Protein AF-A0A855GPI3-F1 (afdb_monomer)

Solvent-accessible surface area (backbone atoms only — not comparable to full-atom values): 7290 Å² total; per-residue (Å²): 135,54,75,62,60,60,46,45,69,72,45,58,72,67,52,40,48,30,56,74,71,68,37,44,72,56,46,45,50,51,40,59,78,64,62,64,78,64,65,69,50,53,57,40,47,46,52,47,19,67,71,64,71,43,47,69,43,20,46,39,44,14,50,34,22,57,75,68,40,54,87,44,93,63,16,53,63,50,15,48,51,22,49,50,48,28,39,56,73,51,69,63,67,47,61,66,62,53,51,52,59,59,55,55,60,76,40,78,79,45,71,79,60,54,67,69,59,55,52,49,50,57,48,41,50,60,62,76,75,106

Foldseek 3Di:
DDPLVVLLVVAPPVLSVCVVVVVLVVNLVVCVVVLPPPVVNLVSLLVNCVVVLELSSLQSSLCNLVPRVVVDPCSNVSSVVSLVSSCVSVVVQDLVSLVVVLVCVVDPVNPVDDPVVVVVSVVSNVVNVD

Mean predicted aligned error: 3.01 Å

Secondary structure (DSSP, 8-state):
--HHHHHHTTS-HHHHHHHHTT-HHHHHHHHHHTT---HHHHHHHHHHHHHH--HHHHHHHHHHHHHTSTTSTTHHHHHHHHHHHHHHHTTT--HHHHHHHHHGGGSGGGGGS-HHHHHHHHHHHHHHT-

pLDDT: mean 95.02, std 4.24, range [65.69, 98.56]

Structure (mmCIF, N/CA/C/O backbone):
data_AF-A0A855GPI3-F1
#
_entry.id   AF-A0A855GPI3-F1
#
loop_
_atom_site.group_PDB
_atom_site.id
_atom_site.type_symbol
_atom_site.label_atom_id
_atom_site.label_alt_id
_atom_site.label_comp_id
_atom_site.label_asym_id
_atom_site.label_entity_id
_atom_site.label_seq_id
_atom_site.pdbx_PDB_ins_code
_atom_site.Cartn_x
_atom_site.Cartn_y
_atom_site.Cartn_z
_atom_site.occupancy
_atom_site.B_iso_or_equiv
_atom_site.auth_seq_id
_atom_site.auth_comp_id
_atom_site.auth_asym_id
_atom_site.auth_atom_id
_atom_site.pdbx_PDB_model_num
ATOM 1 N N . MET A 1 1 ? -4.280 10.800 -23.245 1.00 65.69 1 MET A N 1
ATOM 2 C CA . MET A 1 1 ? -3.239 10.111 -22.461 1.00 65.69 1 MET A CA 1
ATOM 3 C C . MET A 1 1 ? -3.170 10.820 -21.127 1.00 65.69 1 MET A C 1
ATOM 5 O O . MET A 1 1 ? -2.814 11.993 -21.112 1.00 65.69 1 MET A O 1
ATOM 9 N N . ASN A 1 2 ? -3.655 10.180 -20.068 1.00 86.31 2 ASN A N 1
ATOM 10 C CA . ASN A 1 2 ? -3.680 10.762 -18.725 1.00 86.31 2 ASN A CA 1
ATOM 11 C C . ASN A 1 2 ? -2.354 10.470 -17.988 1.00 86.31 2 ASN A C 1
ATOM 13 O O . ASN A 1 2 ? -1.518 9.708 -18.476 1.00 86.31 2 ASN A O 1
ATOM 17 N N . THR A 1 3 ? -2.136 11.092 -16.827 1.00 88.12 3 THR A N 1
ATOM 18 C CA . THR A 1 3 ? -0.904 10.918 -16.034 1.00 88.12 3 THR A CA 1
ATOM 19 C C . THR A 1 3 ? -0.659 9.457 -15.639 1.00 88.12 3 THR A C 1
ATOM 21 O O . THR A 1 3 ? 0.487 9.013 -15.630 1.00 88.12 3 THR A O 1
ATOM 24 N N . PHE A 1 4 ? -1.727 8.692 -15.392 1.00 90.06 4 PHE A N 1
ATOM 25 C CA . PHE A 1 4 ? -1.650 7.260 -15.105 1.00 90.06 4 PHE A CA 1
ATOM 26 C C . PHE A 1 4 ? -1.095 6.463 -16.296 1.00 90.06 4 PHE A C 1
ATOM 28 O O . PHE A 1 4 ? -0.148 5.703 -16.118 1.00 90.06 4 PHE A O 1
ATOM 35 N N . ASP A 1 5 ? -1.581 6.702 -17.519 1.00 89.56 5 ASP A N 1
ATOM 36 C CA . ASP A 1 5 ? -1.084 6.045 -18.737 1.00 89.56 5 ASP A CA 1
ATOM 37 C C . ASP A 1 5 ? 0.417 6.303 -18.945 1.00 89.56 5 ASP A C 1
ATOM 39 O O . ASP A 1 5 ? 1.151 5.439 -19.426 1.00 89.56 5 ASP A O 1
ATOM 43 N N . ILE A 1 6 ? 0.883 7.511 -18.605 1.00 90.50 6 ILE A N 1
ATOM 44 C CA . ILE A 1 6 ? 2.297 7.893 -18.716 1.00 90.50 6 ILE A CA 1
ATOM 45 C C . ILE A 1 6 ? 3.142 7.131 -17.694 1.00 90.50 6 ILE A C 1
ATOM 47 O O . ILE A 1 6 ? 4.224 6.661 -18.043 1.00 90.50 6 ILE A O 1
ATOM 51 N N . ALA A 1 7 ? 2.667 7.018 -16.451 1.00 90.69 7 ALA A N 1
ATOM 52 C CA . ALA A 1 7 ? 3.359 6.281 -15.398 1.00 90.69 7 ALA A CA 1
ATOM 53 C C . ALA A 1 7 ? 3.413 4.779 -15.716 1.00 90.69 7 ALA A C 1
ATOM 55 O O . ALA A 1 7 ? 4.483 4.179 -15.647 1.00 90.69 7 ALA A O 1
ATOM 56 N N . LEU A 1 8 ? 2.292 4.208 -16.166 1.00 94.19 8 LEU A N 1
ATOM 57 C CA . LEU A 1 8 ? 2.167 2.800 -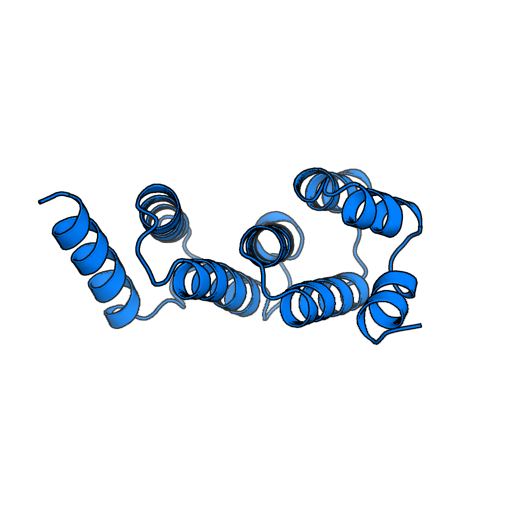16.534 1.00 94.19 8 LEU A CA 1
ATOM 58 C C . LEU A 1 8 ? 3.171 2.400 -17.621 1.00 94.19 8 LEU A C 1
ATOM 60 O O . LEU A 1 8 ? 3.860 1.395 -17.489 1.00 94.19 8 LEU A O 1
ATOM 64 N N . ARG A 1 9 ? 3.342 3.230 -18.658 1.00 94.94 9 ARG A N 1
ATOM 65 C CA . ARG A 1 9 ? 4.274 2.965 -19.772 1.00 94.94 9 ARG A CA 1
ATOM 66 C C . ARG A 1 9 ? 5.749 2.857 -19.373 1.00 94.94 9 ARG A C 1
ATOM 68 O O . ARG A 1 9 ? 6.554 2.464 -20.213 1.00 94.94 9 ARG A O 1
ATOM 75 N N . ARG A 1 10 ? 6.112 3.225 -18.140 1.00 94.25 10 ARG A N 1
ATOM 76 C CA . ARG A 1 10 ? 7.477 3.082 -17.611 1.00 94.25 10 ARG A CA 1
ATOM 77 C C . ARG A 1 10 ? 7.765 1.690 -17.047 1.00 94.25 10 ARG A C 1
ATOM 79 O O . ARG A 1 10 ? 8.916 1.397 -16.753 1.00 94.25 10 ARG A O 1
ATOM 86 N N . LEU A 1 11 ? 6.740 0.856 -16.885 1.00 96.12 11 LEU A N 1
ATOM 87 C CA . LEU A 1 11 ? 6.870 -0.512 -16.392 1.00 96.12 11 LEU A CA 1
ATOM 88 C C . LEU A 1 11 ? 7.082 -1.509 -17.544 1.00 96.12 11 LEU A C 1
ATOM 90 O O . LEU A 1 11 ? 6.738 -1.201 -18.688 1.00 96.12 11 LEU A O 1
ATOM 94 N N . PRO A 1 12 ? 7.588 -2.725 -17.277 1.00 96.50 12 PRO A N 1
ATOM 95 C CA . PRO A 1 12 ? 7.590 -3.812 -18.255 1.00 96.50 12 PRO A CA 1
ATOM 96 C C . PRO A 1 12 ? 6.182 -4.103 -18.790 1.00 96.50 12 PRO A C 1
ATOM 98 O O . PRO A 1 12 ? 5.203 -3.999 -18.053 1.00 96.50 12 PRO A O 1
ATOM 101 N N . GLN A 1 13 ? 6.062 -4.486 -20.066 1.00 96.88 13 GLN A N 1
ATOM 102 C CA . GLN A 1 13 ? 4.756 -4.702 -20.713 1.00 96.88 13 GLN A CA 1
ATOM 103 C C . GLN A 1 13 ? 3.886 -5.740 -19.986 1.00 96.88 13 GLN A C 1
ATOM 105 O O . GLN A 1 13 ? 2.668 -5.586 -19.929 1.00 96.88 13 GLN A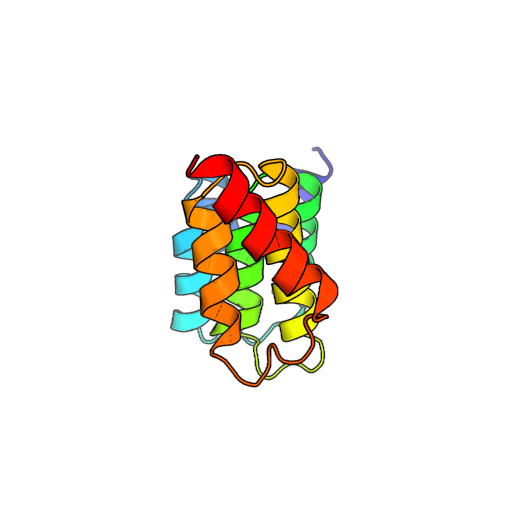 O 1
ATOM 110 N N . GLU A 1 14 ? 4.502 -6.770 -19.410 1.00 96.81 14 GLU A N 1
ATOM 111 C CA . GLU A 1 14 ? 3.801 -7.805 -18.646 1.00 96.81 14 GLU A CA 1
ATOM 112 C C . GLU A 1 14 ? 3.185 -7.238 -17.365 1.00 96.81 14 GLU A C 1
ATOM 114 O O . GLU A 1 14 ? 1.989 -7.411 -17.134 1.00 96.81 14 GLU A O 1
ATOM 119 N N . VAL A 1 15 ? 3.953 -6.447 -16.611 1.00 97.44 15 VAL A N 1
ATOM 120 C CA . VAL A 1 15 ? 3.464 -5.737 -15.420 1.00 97.44 15 VAL A CA 1
ATOM 121 C C . VAL A 1 15 ? 2.359 -4.745 -15.787 1.00 97.44 15 VAL A C 1
ATOM 123 O O . VAL A 1 15 ? 1.341 -4.666 -15.100 1.00 97.44 15 VAL A O 1
ATOM 126 N N . GLN A 1 16 ? 2.507 -4.014 -16.900 1.00 97.31 16 GLN A N 1
ATOM 127 C CA . GLN A 1 16 ? 1.449 -3.120 -17.381 1.00 97.31 16 GLN A CA 1
ATOM 128 C C . GLN A 1 16 ? 0.138 -3.879 -17.600 1.00 97.31 16 GLN A C 1
ATOM 130 O O . GLN A 1 16 ? -0.923 -3.409 -17.192 1.00 97.31 16 GLN A O 1
ATOM 135 N N . LYS A 1 17 ? 0.212 -5.059 -18.225 1.00 97.38 17 LYS A N 1
ATOM 136 C CA . LYS A 1 17 ? -0.951 -5.909 -18.470 1.00 97.38 17 LYS A CA 1
ATOM 137 C C . LYS A 1 17 ? -1.570 -6.412 -17.166 1.00 97.38 17 LYS A C 1
ATOM 139 O O . LYS A 1 17 ? -2.781 -6.310 -17.023 1.00 97.38 17 LYS A O 1
ATOM 144 N N . MET A 1 18 ? -0.764 -6.878 -16.209 1.00 97.94 18 MET A N 1
ATOM 145 C CA . MET A 1 18 ? -1.247 -7.308 -14.887 1.00 97.94 18 MET A CA 1
ATOM 146 C C . MET A 1 18 ? -2.027 -6.191 -14.184 1.00 97.94 18 MET A C 1
ATOM 148 O O . MET A 1 18 ? -3.139 -6.415 -13.713 1.00 97.94 18 MET A O 1
ATOM 152 N N . ILE A 1 19 ? -1.500 -4.963 -14.200 1.00 96.31 19 ILE A N 1
ATOM 153 C CA . ILE A 1 19 ? -2.162 -3.791 -13.611 1.00 96.31 19 ILE A CA 1
ATOM 154 C C . ILE A 1 19 ? -3.479 -3.458 -14.323 1.00 96.31 19 ILE A C 1
ATOM 156 O O . ILE A 1 19 ? -4.480 -3.163 -13.666 1.00 96.31 19 ILE A O 1
ATOM 160 N N . MET A 1 20 ? -3.495 -3.492 -15.658 1.00 94.62 20 MET A N 1
ATOM 161 C CA . MET A 1 20 ? -4.700 -3.212 -16.449 1.00 94.62 20 MET A CA 1
ATOM 162 C C . MET A 1 20 ? -5.777 -4.285 -16.271 1.00 94.62 20 MET A C 1
ATOM 164 O O . MET A 1 20 ? -6.961 -3.955 -16.237 1.00 94.62 20 MET A O 1
ATOM 168 N N . ASP A 1 21 ? -5.365 -5.540 -16.097 1.00 96.69 21 ASP A N 1
ATOM 169 C CA . ASP A 1 21 ? -6.238 -6.686 -15.843 1.00 96.69 21 ASP A CA 1
ATOM 170 C C . ASP A 1 21 ? -6.622 -6.815 -14.350 1.00 96.69 21 ASP A C 1
ATOM 172 O O . ASP A 1 21 ? -7.267 -7.794 -13.976 1.00 96.69 21 ASP A O 1
ATOM 176 N N . LYS A 1 22 ? -6.238 -5.847 -13.496 1.00 94.44 22 LYS A N 1
ATOM 177 C CA . LYS A 1 22 ? -6.475 -5.835 -12.035 1.00 94.44 22 LYS A CA 1
ATOM 178 C C . LYS A 1 22 ? -5.913 -7.060 -11.295 1.00 94.44 22 LYS A C 1
ATOM 180 O O . LYS A 1 22 ? -6.386 -7.437 -10.229 1.00 94.44 22 LYS A O 1
ATOM 185 N N . LYS A 1 23 ? -4.853 -7.660 -11.830 1.00 96.25 23 LYS A N 1
ATOM 186 C CA . LYS A 1 23 ?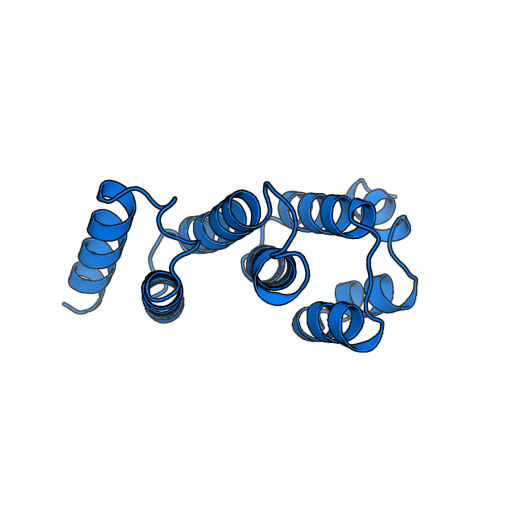 -4.125 -8.788 -11.238 1.00 96.25 23 LYS A CA 1
ATOM 187 C C . LYS A 1 23 ? -2.954 -8.284 -10.400 1.00 96.25 23 LYS A C 1
ATOM 189 O O . LYS A 1 23 ? -1.797 -8.507 -10.739 1.00 96.25 23 LYS A O 1
ATOM 194 N N . LEU A 1 24 ? -3.250 -7.520 -9.352 1.00 95.44 24 LEU A N 1
ATOM 195 C CA . LEU A 1 24 ? -2.214 -6.797 -8.607 1.00 95.44 24 LEU A CA 1
ATOM 196 C C . LEU A 1 24 ? -1.301 -7.741 -7.802 1.00 95.44 24 LEU A C 1
ATOM 198 O O . LEU A 1 24 ? -0.096 -7.513 -7.752 1.00 95.44 24 LEU A O 1
ATOM 202 N N . ASN A 1 25 ? -1.826 -8.861 -7.294 1.00 92.44 25 ASN A N 1
ATOM 203 C CA . ASN A 1 25 ? -1.016 -9.888 -6.619 1.00 92.44 25 ASN A CA 1
ATOM 204 C C . ASN A 1 25 ? 0.024 -10.536 -7.552 1.00 92.44 25 ASN A C 1
ATOM 206 O O . ASN A 1 25 ? 1.139 -10.831 -7.123 1.00 92.44 25 ASN A O 1
ATOM 210 N N . ASP A 1 26 ? -0.298 -10.686 -8.842 1.00 96.88 26 ASP A N 1
ATOM 211 C CA . ASP A 1 26 ? 0.622 -11.244 -9.843 1.00 96.88 26 ASP A CA 1
ATOM 212 C C . ASP A 1 26 ? 1.846 -10.335 -10.059 1.00 96.88 26 ASP A C 1
ATOM 214 O O . ASP A 1 26 ? 2.894 -10.803 -10.502 1.00 96.88 26 ASP A O 1
ATOM 218 N N . VAL A 1 27 ? 1.749 -9.040 -9.726 1.00 97.25 27 VAL A N 1
ATOM 219 C CA . VAL A 1 27 ? 2.874 -8.106 -9.856 1.00 97.25 27 VAL A CA 1
ATOM 220 C C . VAL A 1 27 ? 3.977 -8.445 -8.858 1.00 97.25 27 VAL A C 1
ATOM 222 O O . VAL A 1 27 ? 5.140 -8.464 -9.248 1.00 97.25 27 VAL A O 1
ATOM 225 N N . LEU A 1 28 ? 3.648 -8.772 -7.604 1.00 96.31 28 LEU A N 1
ATOM 226 C CA . LEU A 1 28 ? 4.655 -9.230 -6.641 1.00 96.31 28 LEU A CA 1
ATOM 227 C C . LEU A 1 28 ? 5.341 -10.505 -7.139 1.00 96.31 28 LEU A C 1
ATOM 229 O O . LEU A 1 28 ? 6.569 -10.574 -7.163 1.00 96.31 28 LEU A O 1
ATOM 233 N N . MET A 1 29 ? 4.550 -11.481 -7.598 1.00 96.19 29 MET A N 1
ATOM 234 C CA . MET A 1 29 ? 5.083 -12.730 -8.141 1.00 96.19 29 MET A CA 1
ATOM 235 C C . MET A 1 29 ? 6.039 -12.477 -9.306 1.00 96.19 29 MET A C 1
ATOM 237 O O . MET A 1 29 ? 7.127 -13.041 -9.325 1.00 96.19 29 MET A O 1
ATOM 241 N N . TYR A 1 30 ? 5.686 -11.579 -10.232 1.00 97.12 30 TYR A N 1
ATOM 242 C CA . TYR A 1 30 ? 6.566 -11.203 -11.337 1.00 97.12 30 TYR A CA 1
ATOM 243 C C . TYR A 1 30 ? 7.926 -10.701 -10.840 1.00 97.12 30 TYR A C 1
ATOM 245 O O . TYR A 1 30 ? 8.956 -11.118 -11.370 1.00 97.12 30 TYR A O 1
ATOM 253 N N . PHE A 1 31 ? 7.935 -9.817 -9.835 1.00 96.56 31 PHE A N 1
ATOM 254 C CA . PHE A 1 31 ? 9.171 -9.257 -9.285 1.00 96.56 31 PHE A CA 1
ATOM 255 C C . PHE A 1 31 ? 10.043 -10.338 -8.647 1.00 96.56 31 PHE A C 1
ATOM 257 O O . PHE A 1 31 ? 11.239 -10.384 -8.938 1.00 96.56 31 PHE A O 1
ATOM 264 N N . MET A 1 32 ? 9.437 -11.237 -7.867 1.00 94.75 32 MET A N 1
ATOM 265 C CA . MET A 1 32 ? 10.140 -12.345 -7.219 1.00 94.75 32 MET A CA 1
ATOM 266 C C . MET A 1 32 ? 10.679 -13.363 -8.233 1.00 94.75 32 MET A C 1
ATOM 268 O O . MET A 1 32 ? 11.857 -13.704 -8.192 1.00 94.75 32 MET A O 1
ATOM 272 N N . GLU A 1 33 ? 9.851 -13.826 -9.176 1.00 96.50 33 GLU A N 1
ATOM 273 C CA . GLU A 1 33 ? 10.220 -14.852 -10.167 1.00 96.50 33 GLU A CA 1
ATOM 274 C C . GLU A 1 33 ? 11.314 -14.389 -11.134 1.00 96.50 33 GLU A C 1
ATOM 276 O O . GLU A 1 33 ? 12.135 -15.193 -11.574 1.00 96.50 33 GLU A O 1
ATOM 281 N N . HIS A 1 34 ? 11.327 -13.097 -11.470 1.00 95.62 34 HIS A N 1
ATOM 282 C CA . HIS A 1 34 ? 12.328 -12.504 -12.359 1.00 95.62 34 HIS A CA 1
ATOM 283 C C . HIS A 1 34 ? 13.482 -11.840 -11.599 1.00 95.62 34 HIS A C 1
ATOM 285 O O . HIS A 1 34 ? 14.303 -11.171 -12.229 1.00 95.62 34 HIS A O 1
ATOM 291 N N . GLU A 1 35 ? 13.530 -11.991 -10.270 1.00 93.50 35 GLU A N 1
ATOM 292 C CA . GLU A 1 35 ? 14.542 -11.406 -9.382 1.00 93.50 35 GLU A CA 1
ATOM 293 C C . GLU A 1 35 ? 14.804 -9.916 -9.681 1.00 93.50 35 GLU A C 1
ATOM 295 O O . GLU A 1 35 ? 15.947 -9.462 -9.730 1.00 93.50 35 GLU A O 1
ATOM 300 N N . VAL A 1 36 ? 13.748 -9.136 -9.936 1.00 94.31 36 VAL A N 1
ATOM 301 C CA . VAL A 1 36 ? 13.860 -7.773 -10.481 1.00 94.31 36 VAL A CA 1
ATOM 302 C C . VAL A 1 36 ? 14.645 -6.860 -9.536 1.00 94.31 36 VAL A C 1
ATOM 304 O O . VAL A 1 36 ? 14.147 -6.486 -8.487 1.00 94.31 36 VAL A O 1
ATOM 307 N N . GLN A 1 37 ? 15.841 -6.424 -9.928 1.00 92.94 37 GLN A N 1
ATOM 308 C CA . GLN A 1 37 ? 16.678 -5.545 -9.093 1.00 92.94 37 GLN A CA 1
ATOM 309 C C . GLN A 1 37 ? 16.508 -4.045 -9.400 1.00 92.94 37 GLN A C 1
ATOM 311 O O . GLN A 1 37 ? 17.124 -3.202 -8.754 1.00 92.94 37 GLN A O 1
ATOM 316 N N . ASP A 1 38 ? 15.718 -3.676 -10.416 1.00 93.31 38 ASP A N 1
ATOM 317 C CA . ASP A 1 38 ? 15.573 -2.273 -10.823 1.00 93.31 38 ASP A CA 1
ATOM 318 C C . ASP A 1 38 ? 14.628 -1.501 -9.889 1.00 93.31 38 ASP A C 1
ATOM 320 O O . ASP A 1 38 ? 13.413 -1.431 -10.100 1.00 93.31 38 ASP A O 1
ATOM 324 N N . TYR A 1 39 ? 15.215 -0.861 -8.879 1.00 88.38 39 TYR A N 1
ATOM 325 C CA . TYR A 1 39 ? 14.514 -0.029 -7.901 1.00 88.38 39 TYR A CA 1
ATOM 326 C C . TYR A 1 39 ? 13.703 1.126 -8.526 1.00 88.38 39 TYR A C 1
ATOM 328 O O . TYR A 1 39 ? 12.704 1.582 -7.958 1.00 88.38 39 TYR A O 1
ATOM 336 N N . TYR A 1 40 ? 14.055 1.609 -9.728 1.00 91.19 40 TYR A N 1
ATOM 337 C CA . TYR A 1 40 ? 13.259 2.653 -10.386 1.00 91.19 40 TYR A CA 1
ATOM 338 C C . TYR A 1 40 ? 11.860 2.162 -10.763 1.00 91.19 40 TYR A C 1
ATOM 340 O O . TYR A 1 40 ? 10.914 2.956 -10.725 1.00 91.19 40 TYR A O 1
ATOM 348 N N . LEU A 1 41 ? 11.701 0.869 -11.072 1.00 93.00 41 LEU A N 1
ATOM 349 C CA . LEU A 1 41 ? 10.393 0.284 -11.371 1.00 93.00 41 LEU A CA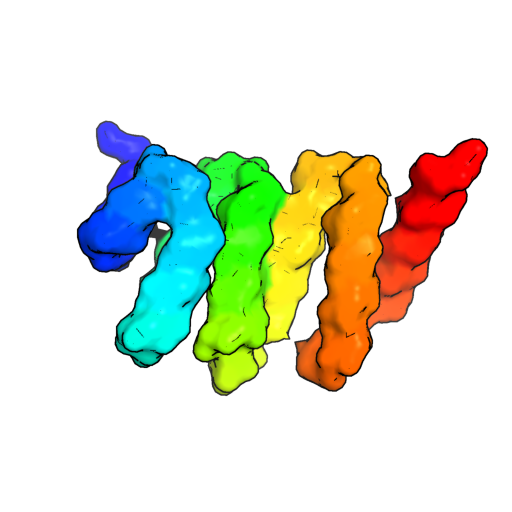 1
ATOM 350 C C . LEU A 1 41 ? 9.455 0.376 -10.176 1.00 93.00 41 LEU A C 1
ATOM 352 O O . LEU A 1 41 ? 8.281 0.709 -10.327 1.00 93.00 41 LEU A O 1
ATOM 356 N N . MET A 1 42 ? 9.986 0.170 -8.980 1.00 91.50 42 MET A N 1
ATOM 357 C CA . MET A 1 42 ? 9.211 0.275 -7.760 1.00 91.50 42 MET A CA 1
ATOM 358 C C . MET A 1 42 ? 8.824 1.729 -7.453 1.00 91.50 42 MET A C 1
ATOM 360 O O . MET A 1 42 ? 7.678 1.992 -7.094 1.00 91.50 42 MET A O 1
ATOM 364 N N . ARG A 1 43 ? 9.683 2.718 -7.744 1.00 91.12 43 ARG A N 1
ATOM 365 C CA . ARG A 1 43 ? 9.269 4.137 -7.687 1.00 91.12 43 ARG A CA 1
ATOM 366 C C . ARG A 1 43 ? 8.132 4.444 -8.664 1.00 91.12 43 ARG A C 1
ATOM 368 O O . ARG A 1 43 ? 7.272 5.279 -8.380 1.00 91.12 43 ARG A O 1
ATOM 375 N N . TYR A 1 44 ? 8.111 3.810 -9.835 1.00 94.69 44 TYR A N 1
ATOM 376 C CA . TYR A 1 44 ? 7.002 3.960 -10.780 1.00 94.69 44 TYR A CA 1
ATOM 377 C C . TYR A 1 44 ? 5.723 3.284 -10.283 1.00 94.69 44 TYR A C 1
ATOM 379 O O . TYR A 1 44 ? 4.658 3.889 -10.406 1.00 94.69 44 TYR A O 1
ATOM 387 N N . LEU A 1 45 ? 5.822 2.104 -9.669 1.00 96.44 45 LEU A N 1
ATOM 388 C CA . LEU A 1 45 ? 4.692 1.435 -9.022 1.00 96.44 45 LEU A CA 1
ATOM 389 C C . LEU A 1 45 ? 4.124 2.261 -7.861 1.00 96.44 45 LEU A C 1
ATOM 391 O O . LEU A 1 45 ? 2.915 2.459 -7.803 1.00 96.44 45 LEU A O 1
ATOM 395 N N . SER A 1 46 ? 4.976 2.839 -7.012 1.00 96.75 46 SER A N 1
ATOM 396 C CA . SER A 1 46 ? 4.541 3.747 -5.946 1.00 96.75 46 SER A CA 1
ATOM 397 C C . SER A 1 46 ? 3.793 4.957 -6.513 1.00 96.75 46 SER A C 1
ATOM 399 O O . SER A 1 46 ? 2.690 5.264 -6.066 1.00 96.75 46 SER A O 1
ATOM 401 N N . ASN A 1 47 ? 4.300 5.601 -7.573 1.00 95.62 47 ASN A N 1
ATOM 402 C CA . ASN A 1 47 ? 3.567 6.684 -8.245 1.00 95.62 47 ASN A CA 1
ATOM 403 C C . ASN A 1 47 ? 2.209 6.222 -8.796 1.00 95.62 47 ASN A C 1
ATOM 405 O O . ASN A 1 47 ? 1.242 6.976 -8.758 1.00 95.62 47 ASN A O 1
ATOM 409 N N . ILE A 1 48 ? 2.129 4.999 -9.321 1.00 96.81 48 ILE A N 1
ATOM 410 C CA . ILE A 1 48 ? 0.871 4.414 -9.790 1.00 96.81 48 ILE A CA 1
ATOM 411 C C . ILE A 1 48 ? -0.112 4.232 -8.634 1.00 96.81 48 ILE A C 1
ATOM 413 O O . ILE A 1 48 ? -1.271 4.612 -8.797 1.00 96.81 48 ILE A O 1
ATOM 417 N N . ALA A 1 49 ? 0.341 3.729 -7.483 1.00 97.81 49 ALA A N 1
ATOM 418 C CA . ALA A 1 49 ? -0.494 3.608 -6.293 1.00 97.81 49 ALA A CA 1
ATOM 419 C C . ALA A 1 49 ? -1.035 4.970 -5.850 1.00 97.81 49 ALA A C 1
ATOM 421 O O . ALA A 1 49 ? -2.239 5.103 -5.706 1.00 97.81 49 ALA A O 1
ATOM 422 N N . HIS A 1 50 ? -0.204 6.015 -5.793 1.00 96.94 50 HIS A N 1
ATOM 423 C CA . HIS A 1 50 ? -0.662 7.377 -5.474 1.00 96.94 50 HIS A CA 1
ATOM 424 C C . HIS A 1 50 ? -1.651 7.957 -6.497 1.00 96.94 50 HIS A C 1
ATOM 426 O O . HIS A 1 50 ? -2.546 8.715 -6.141 1.00 96.94 50 HIS A O 1
ATOM 432 N N . LEU A 1 51 ? -1.474 7.658 -7.787 1.00 96.31 51 LEU A N 1
ATOM 433 C CA . LEU A 1 51 ? -2.374 8.147 -8.838 1.00 96.31 51 LEU A CA 1
ATOM 434 C C . LEU A 1 51 ? -3.731 7.438 -8.823 1.00 96.31 51 LEU A C 1
ATOM 436 O O . LEU A 1 51 ? -4.707 8.003 -9.319 1.00 96.31 51 LEU A O 1
ATOM 440 N N . LYS A 1 52 ? -3.772 6.197 -8.333 1.00 96.38 52 LYS A N 1
ATOM 441 C CA . LYS A 1 52 ? -5.000 5.415 -8.181 1.00 96.38 52 LYS A CA 1
ATOM 442 C C . LYS A 1 52 ? -5.681 5.665 -6.846 1.00 96.38 52 LYS A C 1
ATOM 444 O O . LYS A 1 52 ? -6.896 5.802 -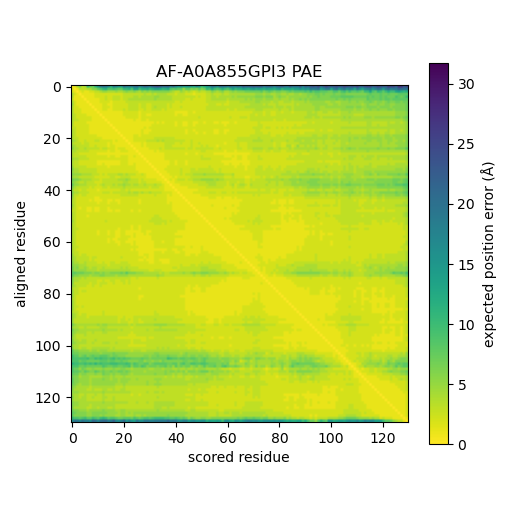6.839 1.00 96.38 52 LYS A O 1
ATOM 449 N N . ASP A 1 53 ? -4.893 5.777 -5.782 1.00 97.38 53 ASP A N 1
ATOM 450 C CA . ASP A 1 53 ? -5.325 6.017 -4.405 1.00 97.38 53 ASP A CA 1
ATOM 451 C C . ASP A 1 53 ? -6.425 5.029 -3.976 1.00 97.38 53 ASP A C 1
ATOM 453 O O . ASP A 1 53 ? -7.456 5.383 -3.412 1.00 97.38 53 ASP A O 1
ATOM 457 N N . GLU A 1 54 ? -6.208 3.761 -4.328 1.00 97.62 54 GLU A N 1
ATOM 458 C CA . GLU A 1 54 ? -7.084 2.617 -4.071 1.00 97.62 54 GLU A CA 1
ATOM 459 C C . GLU A 1 54 ? -6.303 1.613 -3.199 1.00 97.62 54 GLU A C 1
ATOM 461 O O . GLU A 1 54 ? -5.113 1.384 -3.444 1.00 97.62 54 GLU A O 1
ATOM 466 N N . VAL A 1 55 ? -6.972 1.008 -2.208 1.00 98.12 55 VAL A N 1
ATOM 467 C CA . VAL A 1 55 ? -6.393 0.085 -1.203 1.00 98.12 55 VAL A CA 1
ATOM 468 C C . VAL A 1 55 ? -5.475 -0.959 -1.845 1.00 98.12 55 VAL A C 1
ATOM 470 O O . VAL A 1 55 ? -4.285 -1.011 -1.542 1.00 98.12 55 VAL A O 1
ATOM 473 N N . GLU A 1 56 ? -5.996 -1.680 -2.835 1.00 97.50 56 GLU A N 1
ATOM 474 C CA . GLU A 1 56 ? -5.330 -2.812 -3.489 1.00 97.50 56 GLU A CA 1
ATOM 475 C C . GLU A 1 56 ? -3.998 -2.417 -4.163 1.00 97.50 56 GLU A C 1
ATOM 477 O O . GLU A 1 56 ? -3.069 -3.219 -4.262 1.00 97.50 56 GLU A O 1
ATOM 482 N N . TYR A 1 57 ? -3.874 -1.171 -4.644 1.00 98.25 57 TYR A N 1
ATOM 483 C CA . TYR A 1 57 ? -2.621 -0.692 -5.240 1.00 98.25 57 TYR A CA 1
ATOM 484 C C . TYR A 1 57 ? -1.589 -0.341 -4.183 1.00 98.25 57 TYR A C 1
ATOM 486 O O . TYR A 1 57 ? -0.399 -0.553 -4.408 1.00 98.25 57 TYR A O 1
ATOM 494 N N . HIS A 1 58 ? -2.026 0.222 -3.061 1.00 98.50 58 HIS A N 1
ATOM 495 C CA . HIS A 1 58 ? -1.132 0.506 -1.953 1.00 98.50 58 HIS A CA 1
ATOM 496 C C . HIS A 1 58 ? -0.603 -0.789 -1.344 1.00 98.50 58 HIS A C 1
ATOM 498 O O . HIS A 1 58 ? 0.608 -0.920 -1.200 1.00 98.50 58 HIS A O 1
ATOM 504 N N . GLU A 1 59 ? -1.460 -1.783 -1.122 1.00 97.94 59 GLU A N 1
ATOM 505 C CA . GLU A 1 59 ? -1.037 -3.100 -0.637 1.00 97.94 59 GLU A CA 1
ATOM 506 C C . GLU A 1 59 ? -0.090 -3.810 -1.609 1.00 97.94 59 GLU A C 1
ATOM 508 O O . GLU A 1 59 ? 0.947 -4.322 -1.192 1.00 97.94 59 GLU A O 1
ATOM 513 N N . MET A 1 60 ? -0.375 -3.774 -2.919 1.00 97.88 60 MET A N 1
ATOM 514 C CA . MET A 1 60 ? 0.531 -4.314 -3.940 1.00 97.88 60 MET A CA 1
ATOM 515 C C . MET A 1 60 ? 1.937 -3.720 -3.815 1.00 97.88 60 MET A C 1
ATOM 517 O O . MET A 1 60 ? 2.926 -4.450 -3.844 1.00 97.88 60 MET A O 1
ATOM 521 N N . VAL A 1 61 ? 2.042 -2.395 -3.697 1.00 98.12 61 VAL A N 1
ATOM 522 C CA . VAL A 1 61 ? 3.346 -1.733 -3.605 1.00 98.12 61 VAL A CA 1
ATOM 523 C C . VAL A 1 61 ? 4.009 -2.008 -2.260 1.00 98.12 61 VAL A C 1
ATOM 525 O O . VAL A 1 61 ? 5.200 -2.310 -2.245 1.00 98.12 61 VAL A O 1
ATOM 528 N N . ALA A 1 62 ? 3.257 -1.957 -1.158 1.00 97.56 62 ALA A N 1
ATOM 529 C CA . ALA A 1 62 ? 3.768 -2.264 0.173 1.00 97.56 62 ALA A CA 1
ATOM 530 C C . ALA A 1 62 ? 4.391 -3.663 0.220 1.00 97.56 62 ALA A C 1
ATOM 532 O O . ALA A 1 62 ? 5.539 -3.809 0.629 1.00 97.56 62 ALA A O 1
ATOM 533 N N . ASN A 1 63 ? 3.691 -4.664 -0.316 1.00 97.00 63 ASN A N 1
ATOM 534 C CA . ASN A 1 63 ? 4.171 -6.042 -0.376 1.00 97.00 63 ASN A CA 1
ATOM 535 C C . ASN A 1 63 ? 5.439 -6.192 -1.232 1.00 97.00 63 ASN A C 1
ATOM 537 O O . ASN A 1 63 ? 6.306 -6.994 -0.908 1.00 97.00 63 ASN A O 1
ATOM 541 N N . ILE A 1 64 ? 5.590 -5.417 -2.310 1.00 97.50 64 ILE A N 1
ATOM 542 C CA . ILE A 1 64 ? 6.806 -5.440 -3.142 1.00 97.50 64 ILE A CA 1
ATOM 543 C C . ILE A 1 64 ? 8.002 -4.836 -2.397 1.00 97.50 64 ILE A C 1
ATOM 545 O O . ILE A 1 64 ? 9.098 -5.394 -2.448 1.00 97.50 64 ILE A O 1
ATOM 549 N N . TYR A 1 65 ? 7.806 -3.732 -1.675 1.00 96.88 65 TYR A N 1
ATOM 550 C CA . TYR A 1 65 ? 8.843 -3.194 -0.793 1.00 96.88 65 TYR A CA 1
ATOM 551 C C . TYR A 1 65 ? 9.220 -4.193 0.304 1.00 96.88 65 TYR A C 1
ATOM 553 O O . TYR A 1 65 ? 10.397 -4.468 0.506 1.00 96.88 65 TYR A O 1
ATOM 561 N N . HIS A 1 66 ? 8.213 -4.759 0.964 1.00 96.06 66 HIS A N 1
ATOM 562 C CA . HIS A 1 66 ? 8.368 -5.615 2.131 1.00 96.06 66 HIS A CA 1
ATOM 563 C C . HIS A 1 66 ? 8.969 -6.993 1.800 1.00 96.06 66 HIS A C 1
ATOM 565 O O . HIS A 1 66 ? 9.839 -7.475 2.514 1.00 96.06 66 HIS A O 1
ATOM 571 N N . PHE A 1 67 ? 8.562 -7.638 0.709 1.00 95.00 67 PHE A N 1
ATOM 572 C CA . PHE A 1 67 ? 8.983 -9.019 0.438 1.00 95.00 67 PHE A CA 1
ATOM 573 C C . PHE A 1 67 ? 10.056 -9.156 -0.638 1.00 95.00 67 PHE A C 1
ATOM 575 O O . PHE A 1 67 ? 10.693 -10.205 -0.720 1.00 95.00 67 PHE A O 1
ATOM 582 N N . HIS A 1 68 ? 10.261 -8.133 -1.473 1.00 96.31 68 HIS A N 1
ATOM 583 C CA . HIS A 1 68 ? 11.190 -8.219 -2.603 1.00 96.31 68 HIS A CA 1
ATOM 584 C C . HIS A 1 68 ? 12.341 -7.216 -2.522 1.00 96.31 68 HIS A C 1
ATOM 586 O O . HIS A 1 68 ? 13.484 -7.602 -2.734 1.00 96.31 68 HIS A O 1
ATOM 592 N N . PHE A 1 69 ? 12.068 -5.951 -2.187 1.00 95.44 69 PHE A N 1
ATOM 593 C CA . PHE A 1 69 ? 13.094 -4.901 -2.068 1.00 95.44 69 PHE A CA 1
ATOM 594 C C . PHE A 1 69 ? 13.511 -4.596 -0.623 1.00 95.44 69 PHE A C 1
ATOM 596 O O . PHE A 1 69 ? 14.091 -3.545 -0.372 1.00 95.44 69 PHE A O 1
ATOM 603 N N . ASN A 1 70 ? 13.261 -5.493 0.330 1.00 92.88 70 ASN A N 1
ATOM 604 C CA . ASN A 1 70 ? 13.519 -5.257 1.758 1.00 92.88 70 ASN A CA 1
ATOM 605 C C . ASN A 1 70 ? 14.988 -5.022 2.136 1.00 92.88 70 ASN A C 1
ATOM 607 O O . ASN A 1 70 ? 15.286 -4.605 3.248 1.00 92.88 70 ASN A O 1
ATOM 611 N N . TYR A 1 71 ? 15.913 -5.274 1.215 1.00 91.31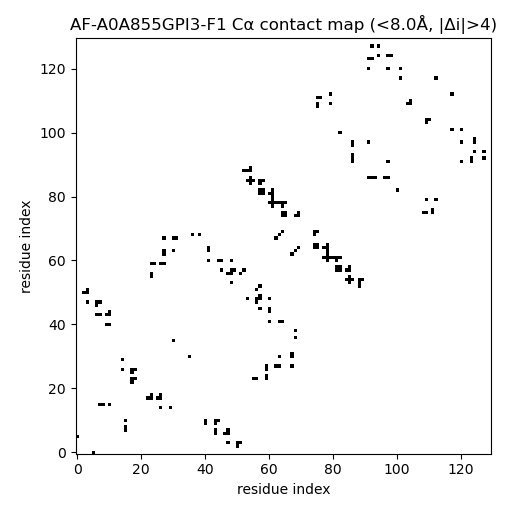 71 TYR A N 1
ATOM 612 C CA . TYR A 1 71 ? 17.328 -4.951 1.366 1.00 91.31 71 TYR A CA 1
ATOM 613 C C . TYR A 1 71 ? 17.661 -3.478 1.063 1.00 91.31 71 TYR A C 1
ATOM 615 O O . TYR A 1 71 ? 18.787 -3.047 1.320 1.00 91.31 71 TYR A O 1
ATOM 623 N N . GLU A 1 72 ? 16.735 -2.713 0.476 1.00 93.50 72 GLU A N 1
ATOM 624 C CA . GLU A 1 72 ? 16.912 -1.284 0.211 1.00 93.50 72 GLU A CA 1
ATOM 625 C C . GLU A 1 72 ? 16.688 -0.465 1.486 1.00 93.50 72 GLU A C 1
ATOM 627 O O . GLU A 1 72 ? 15.789 -0.745 2.273 1.00 93.50 72 GLU A O 1
ATOM 632 N N . VAL A 1 73 ? 17.496 0.583 1.670 1.00 90.19 73 VAL A N 1
ATOM 633 C CA . VAL A 1 73 ? 17.570 1.344 2.933 1.00 90.19 73 VAL A CA 1
ATOM 634 C C . VAL A 1 73 ? 16.221 1.916 3.373 1.00 90.19 73 VAL A C 1
ATOM 636 O O . VAL A 1 73 ? 15.936 1.887 4.560 1.00 90.19 73 VAL A O 1
ATOM 639 N N . ASP A 1 74 ? 15.407 2.399 2.431 1.00 91.69 74 ASP A N 1
ATOM 640 C CA . ASP A 1 74 ? 14.121 3.055 2.721 1.00 91.69 74 ASP A CA 1
ATOM 641 C C . ASP A 1 74 ? 12.913 2.119 2.481 1.00 91.69 74 ASP A C 1
ATOM 643 O O . ASP A 1 74 ? 11.779 2.580 2.295 1.00 91.69 74 ASP A O 1
ATOM 647 N N . ALA A 1 75 ? 13.145 0.806 2.343 1.00 94.31 75 ALA A N 1
ATOM 648 C CA . ALA A 1 75 ? 12.105 -0.120 1.903 1.00 94.31 75 ALA A CA 1
ATOM 649 C C . ALA A 1 75 ? 10.989 -0.278 2.933 1.00 94.31 75 ALA A C 1
ATOM 651 O O . ALA A 1 75 ? 9.813 -0.223 2.574 1.00 94.31 75 ALA A O 1
ATOM 652 N N . TYR A 1 76 ? 11.348 -0.435 4.206 1.00 95.06 76 TYR A N 1
ATOM 653 C CA . TYR A 1 76 ? 10.382 -0.624 5.283 1.00 95.06 76 TYR A 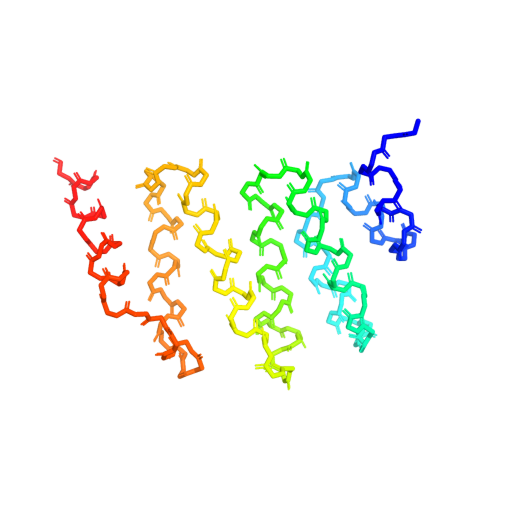CA 1
ATOM 654 C C . TYR A 1 76 ? 9.593 0.656 5.563 1.00 95.06 76 TYR A C 1
ATOM 656 O O . TYR A 1 76 ? 8.381 0.584 5.756 1.00 95.06 76 TYR A O 1
ATOM 664 N N . GLU A 1 77 ? 10.212 1.836 5.473 1.00 95.75 77 GLU A N 1
ATOM 665 C CA . GLU A 1 77 ? 9.506 3.116 5.565 1.00 95.75 77 GLU A CA 1
ATOM 666 C C . GLU A 1 77 ? 8.480 3.274 4.441 1.00 95.75 77 GLU A C 1
ATOM 668 O O . GLU A 1 77 ? 7.360 3.739 4.668 1.00 95.75 77 GLU A O 1
ATOM 673 N N . ALA A 1 78 ? 8.835 2.871 3.222 1.00 96.44 78 ALA A N 1
ATOM 674 C CA . ALA A 1 78 ? 7.931 2.954 2.087 1.00 96.44 78 ALA A CA 1
ATOM 675 C C . ALA A 1 78 ? 6.831 1.879 2.117 1.00 96.44 78 ALA A C 1
ATOM 677 O O . ALA A 1 78 ? 5.688 2.168 1.748 1.00 96.44 78 ALA A O 1
ATOM 678 N N . ALA A 1 79 ? 7.139 0.668 2.593 1.00 97.31 79 ALA A N 1
ATOM 679 C CA . ALA A 1 79 ? 6.141 -0.361 2.870 1.00 97.31 79 ALA A CA 1
ATOM 680 C C . ALA A 1 79 ? 5.147 0.132 3.924 1.00 97.31 79 ALA A C 1
ATOM 682 O O . ALA A 1 79 ? 3.941 0.132 3.677 1.00 97.31 79 ALA A O 1
ATOM 683 N N . TYR A 1 80 ? 5.655 0.647 5.049 1.00 97.31 80 TYR A N 1
ATOM 684 C CA . TYR A 1 80 ? 4.845 1.223 6.115 1.00 97.31 80 TYR A CA 1
ATOM 685 C C . TYR A 1 80 ? 3.954 2.352 5.595 1.00 97.31 80 TYR A C 1
ATOM 687 O O . TYR A 1 80 ? 2.750 2.330 5.837 1.00 97.31 80 TYR A O 1
ATOM 695 N N . TYR A 1 81 ? 4.503 3.294 4.822 1.00 97.69 81 TYR A N 1
ATOM 696 C CA . TYR A 1 81 ? 3.718 4.370 4.216 1.00 97.69 81 TYR A CA 1
ATOM 697 C C . TYR A 1 81 ? 2.517 3.831 3.428 1.00 97.69 81 TYR A C 1
ATOM 699 O O . TYR A 1 81 ? 1.399 4.334 3.554 1.00 97.69 81 TYR A O 1
ATOM 707 N N . HIS A 1 82 ? 2.732 2.800 2.613 1.00 98.38 82 HIS A N 1
ATOM 708 C CA . HIS A 1 82 ? 1.679 2.235 1.783 1.00 98.38 82 HIS A CA 1
ATOM 709 C C 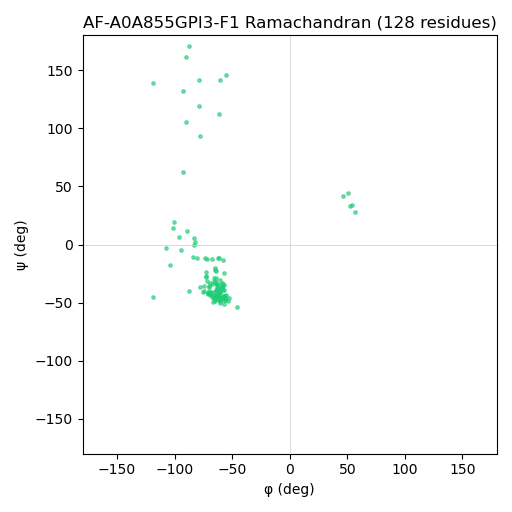. HIS A 1 82 ? 0.674 1.384 2.573 1.00 98.38 82 HIS A C 1
ATOM 711 O O . HIS A 1 82 ? -0.524 1.540 2.340 1.00 98.38 82 HIS A O 1
ATOM 717 N N . TYR A 1 83 ? 1.113 0.576 3.542 1.00 98.12 83 TYR A N 1
ATOM 718 C CA . TYR A 1 83 ? 0.201 -0.115 4.462 1.00 98.12 83 TYR A CA 1
ATOM 719 C C . TYR A 1 83 ? -0.625 0.870 5.296 1.00 98.12 83 TYR A C 1
ATOM 721 O O . TYR A 1 83 ? -1.821 0.692 5.493 1.00 98.12 83 TYR A O 1
ATOM 729 N N . TRP A 1 84 ? -0.028 1.965 5.761 1.00 98.25 84 TRP A N 1
ATOM 730 C CA . TRP A 1 84 ? -0.776 2.989 6.480 1.00 98.25 84 TRP A CA 1
ATOM 731 C C . TRP A 1 84 ? -1.800 3.675 5.575 1.00 98.25 84 TRP A C 1
ATOM 733 O O . TRP A 1 84 ? -2.947 3.894 5.965 1.00 98.25 84 TRP A O 1
ATOM 743 N N . ARG A 1 85 ? -1.421 3.970 4.326 1.00 98.56 85 ARG A N 1
ATOM 744 C CA . ARG A 1 85 ? -2.337 4.580 3.364 1.00 98.56 85 ARG A CA 1
ATOM 745 C C . ARG A 1 85 ? -3.533 3.679 3.049 1.00 98.56 85 ARG A C 1
ATOM 747 O O . ARG A 1 85 ? -4.642 4.196 2.926 1.00 98.56 85 ARG A O 1
ATOM 754 N N . SER A 1 86 ? -3.351 2.360 2.948 1.00 98.44 86 SER A N 1
ATOM 755 C CA . SER A 1 86 ? -4.481 1.441 2.756 1.00 98.44 86 SER A CA 1
ATOM 756 C C . SER A 1 86 ? -5.451 1.486 3.945 1.00 98.44 86 SER A C 1
ATOM 758 O O . SER A 1 86 ? -6.663 1.579 3.742 1.00 98.44 86 SER A O 1
ATOM 760 N N . LEU A 1 87 ? -4.939 1.560 5.178 1.00 98.56 87 LEU A N 1
ATOM 761 C CA . LEU A 1 87 ? -5.760 1.755 6.377 1.00 98.56 87 LEU A CA 1
ATOM 762 C C . LEU A 1 87 ? -6.532 3.082 6.359 1.00 98.56 87 LEU A C 1
ATOM 764 O O . LEU A 1 87 ? -7.735 3.104 6.626 1.00 98.56 87 LEU A O 1
ATOM 768 N N . GLU A 1 88 ? -5.883 4.187 5.989 1.00 98.50 88 GLU A N 1
ATOM 769 C CA . GLU A 1 88 ? -6.542 5.494 5.862 1.00 98.50 88 GLU A CA 1
ATOM 770 C C . GLU A 1 88 ? -7.666 5.483 4.819 1.00 98.50 88 GLU A C 1
ATOM 772 O O . GLU A 1 88 ? -8.727 6.071 5.044 1.00 98.50 88 GLU A O 1
ATOM 777 N N . LEU A 1 89 ? -7.460 4.803 3.687 1.00 98.56 89 LEU A N 1
ATOM 778 C CA . LEU A 1 89 ? -8.445 4.708 2.606 1.00 98.56 89 LEU A CA 1
ATOM 779 C C . LEU A 1 89 ? -9.702 3.932 3.019 1.00 98.56 89 LEU A C 1
ATOM 781 O O . LEU A 1 89 ? -10.796 4.252 2.554 1.00 98.56 89 LEU A O 1
ATOM 785 N N . THR A 1 90 ? -9.583 2.985 3.953 1.00 98.00 90 THR A N 1
ATOM 786 C CA . THR A 1 90 ? -10.743 2.327 4.586 1.00 98.00 90 THR A CA 1
ATOM 787 C C . THR A 1 90 ? -11.337 3.147 5.738 1.00 98.00 90 THR A C 1
ATOM 789 O O . THR A 1 90 ? -12.288 2.719 6.398 1.00 98.00 90 THR A O 1
ATOM 792 N N . SER A 1 91 ? -10.797 4.345 5.998 1.00 97.88 91 SER A N 1
ATOM 793 C CA . SER A 1 91 ? -11.099 5.159 7.181 1.00 97.88 91 SER A CA 1
ATOM 794 C C . SER A 1 91 ? -10.922 4.376 8.486 1.00 97.88 91 SER A C 1
ATOM 796 O O . SER A 1 91 ? -11.674 4.594 9.435 1.00 97.88 91 SER A O 1
ATOM 798 N N . PHE A 1 92 ? -9.956 3.450 8.511 1.00 98.19 92 PHE A N 1
ATOM 799 C CA . PHE A 1 92 ? -9.695 2.535 9.622 1.00 98.19 92 PHE A CA 1
ATOM 800 C C . PHE A 1 92 ? -10.927 1.719 10.054 1.00 98.19 92 PHE A C 1
ATOM 802 O O . PHE A 1 92 ? -11.101 1.456 11.241 1.00 98.19 92 PHE A O 1
ATOM 809 N N . ASN A 1 93 ? -11.801 1.342 9.112 1.00 97.44 93 ASN A N 1
ATOM 810 C CA . ASN A 1 93 ? -13.006 0.546 9.396 1.00 97.44 93 ASN A CA 1
ATOM 811 C C . ASN A 1 93 ? -12.917 -0.908 8.916 1.00 97.44 93 ASN A C 1
ATOM 813 O O . ASN A 1 93 ? -13.849 -1.679 9.150 1.00 97.44 93 ASN A O 1
ATOM 817 N N . ASP A 1 94 ? -11.828 -1.284 8.251 1.00 97.94 94 ASP A N 1
ATOM 818 C CA . ASP A 1 94 ? -11.602 -2.653 7.801 1.00 97.94 94 ASP A CA 1
ATOM 819 C C . ASP A 1 94 ? -10.856 -3.450 8.879 1.00 97.94 94 ASP A C 1
ATOM 821 O O . ASP A 1 94 ? -9.668 -3.240 9.114 1.00 97.94 94 ASP A O 1
ATOM 825 N N . ILE A 1 95 ? -11.573 -4.333 9.583 1.00 97.50 95 ILE A N 1
ATOM 826 C CA . ILE A 1 95 ? -11.000 -5.123 10.683 1.00 97.50 95 ILE A CA 1
ATOM 827 C C . ILE A 1 95 ? -9.898 -6.054 10.177 1.00 97.50 95 ILE A C 1
ATOM 829 O O . ILE A 1 95 ? -8.902 -6.205 10.879 1.00 97.50 95 ILE A O 1
ATOM 833 N N . GLU A 1 96 ? -10.070 -6.665 9.004 1.00 96.94 96 GLU A N 1
ATOM 834 C CA . GLU A 1 96 ? -9.097 -7.622 8.468 1.00 96.94 96 GLU A CA 1
ATOM 835 C C . GLU A 1 96 ? -7.785 -6.892 8.177 1.00 96.94 96 GLU A C 1
ATOM 837 O O . GLU A 1 96 ? -6.744 -7.267 8.713 1.00 96.94 96 GLU A O 1
ATOM 842 N N . LEU A 1 97 ? -7.858 -5.751 7.485 1.00 97.19 97 LEU A N 1
ATOM 843 C CA . LEU A 1 97 ? -6.682 -4.938 7.171 1.00 97.19 97 LEU A CA 1
ATOM 844 C C . LEU A 1 97 ? -5.986 -4.381 8.428 1.00 97.19 97 LEU A C 1
ATOM 846 O O . LEU A 1 97 ? -4.75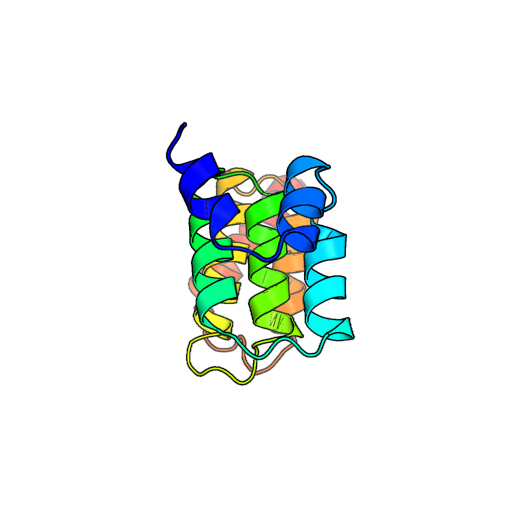8 -4.337 8.509 1.00 97.19 97 LEU A O 1
ATOM 850 N N . LEU A 1 98 ? -6.755 -3.968 9.443 1.00 98.19 98 LEU A N 1
ATOM 851 C CA . LEU A 1 98 ? -6.205 -3.521 10.729 1.00 98.19 98 LEU A CA 1
ATOM 852 C C . LEU A 1 98 ? -5.467 -4.651 11.461 1.00 98.19 98 LEU A C 1
ATOM 854 O O . LEU A 1 98 ? -4.445 -4.409 12.104 1.00 98.19 98 LEU A O 1
ATOM 858 N N . GLU A 1 99 ? -6.000 -5.872 11.413 1.00 97.25 99 GLU A N 1
ATOM 859 C CA . GLU A 1 99 ? -5.380 -7.041 12.035 1.00 97.25 99 GLU A CA 1
ATOM 860 C C . GLU A 1 99 ? -4.126 -7.485 11.286 1.00 97.25 99 GLU A C 1
ATOM 862 O O . GLU A 1 99 ? -3.124 -7.782 11.934 1.00 97.25 99 GLU A O 1
ATOM 867 N N . GLU A 1 100 ? -4.151 -7.479 9.954 1.00 95.69 100 GLU A N 1
ATOM 868 C CA . GLU A 1 100 ? -2.981 -7.740 9.111 1.00 95.69 100 GLU A CA 1
ATOM 869 C C . GLU A 1 100 ? -1.865 -6.725 9.375 1.00 95.69 100 GLU A C 1
ATOM 871 O O . GLU A 1 100 ? -0.717 -7.115 9.581 1.00 95.69 100 GLU A O 1
ATOM 876 N N . PHE A 1 101 ? -2.196 -5.436 9.501 1.00 96.88 101 PHE A N 1
ATOM 877 C CA . PHE A 1 101 ? -1.218 -4.413 9.876 1.00 96.88 101 PHE A CA 1
ATOM 878 C C . PHE A 1 101 ? -0.556 -4.696 11.230 1.00 96.88 101 PHE A C 1
ATOM 880 O O . PHE A 1 101 ? 0.626 -4.432 11.403 1.00 96.88 101 PHE A O 1
ATOM 887 N N . LEU A 1 102 ? -1.279 -5.236 12.214 1.00 96.19 102 LEU A N 1
ATOM 888 C CA . LEU A 1 102 ? -0.656 -5.594 13.491 1.00 96.19 102 LEU A CA 1
ATOM 889 C C . LEU A 1 102 ? 0.238 -6.836 13.395 1.00 96.19 102 LEU A C 1
ATOM 891 O O . LEU A 1 102 ? 1.123 -6.974 14.233 1.00 96.19 102 LEU A O 1
ATOM 895 N N . GLN A 1 103 ? 0.025 -7.715 12.413 1.00 94.50 103 GLN A N 1
ATOM 896 C CA . GLN A 1 103 ? 0.861 -8.902 12.206 1.00 94.50 103 GLN A CA 1
ATOM 897 C C . GLN A 1 103 ? 2.242 -8.543 11.651 1.00 94.50 103 GLN A C 1
ATOM 899 O O . GLN A 1 103 ? 3.215 -9.197 12.013 1.00 94.50 103 GLN A O 1
ATOM 904 N N . ILE A 1 104 ? 2.369 -7.479 10.844 1.00 91.94 104 ILE A N 1
ATOM 905 C CA . ILE A 1 104 ? 3.686 -7.066 10.315 1.00 91.94 104 ILE A CA 1
ATOM 906 C C . ILE A 1 104 ? 4.643 -6.619 11.433 1.00 91.94 104 ILE A C 1
ATOM 908 O O . ILE A 1 104 ? 5.855 -6.671 11.265 1.00 91.94 104 ILE A O 1
ATOM 912 N N . LEU A 1 105 ? 4.109 -6.213 12.593 1.00 89.81 105 LEU A N 1
ATOM 913 C CA . LEU A 1 105 ? 4.894 -5.809 13.766 1.00 89.81 105 LEU A CA 1
ATOM 914 C C . LEU A 1 105 ? 5.667 -6.969 14.407 1.00 89.81 105 LEU A C 1
ATOM 916 O O . LEU A 1 105 ? 6.515 -6.728 15.264 1.00 89.81 105 LEU A O 1
ATOM 920 N N . ASP A 1 106 ? 5.364 -8.215 14.037 1.00 87.94 106 ASP A N 1
ATOM 921 C CA . ASP A 1 106 ? 6.139 -9.374 14.483 1.00 87.94 106 ASP A CA 1
ATOM 922 C C . ASP A 1 106 ? 7.523 -9.435 13.799 1.00 87.94 106 ASP A C 1
ATOM 924 O O . ASP A 1 106 ? 8.396 -10.192 14.239 1.00 87.94 106 ASP A O 1
ATOM 928 N N . GLU A 1 107 ? 7.753 -8.635 12.750 1.00 88.94 107 GLU A N 1
ATOM 929 C CA . GLU A 1 107 ? 9.037 -8.528 12.058 1.00 88.94 107 GLU A CA 1
ATOM 930 C C . GLU A 1 107 ? 9.899 -7.383 12.627 1.00 88.94 107 GLU A C 1
ATOM 932 O O . GLU A 1 107 ? 9.419 -6.257 12.771 1.00 88.94 107 GLU A O 1
ATOM 937 N N . PRO A 1 108 ? 11.193 -7.627 12.922 1.00 82.31 108 PRO A N 1
ATOM 938 C CA . PRO A 1 108 ? 12.048 -6.667 13.630 1.00 82.31 108 PRO A CA 1
ATOM 939 C C . PRO A 1 108 ? 12.284 -5.365 12.854 1.00 82.31 108 PRO A C 1
ATOM 941 O O . PRO A 1 108 ? 12.483 -4.311 13.452 1.00 82.31 108 PRO A O 1
ATOM 944 N N . ASP A 1 109 ? 12.250 -5.414 11.524 1.00 89.12 109 ASP A N 1
ATOM 945 C CA . ASP A 1 109 ? 12.499 -4.245 10.681 1.00 89.12 109 ASP A CA 1
ATOM 946 C C . ASP A 1 109 ? 11.325 -3.238 10.696 1.00 89.12 109 ASP A C 1
ATOM 948 O O . ASP A 1 109 ? 11.489 -2.085 10.295 1.00 89.12 109 ASP A O 1
ATOM 952 N N . PHE A 1 110 ? 10.162 -3.619 11.246 1.00 90.56 110 PHE A N 1
ATOM 953 C CA . PHE A 1 110 ? 9.034 -2.712 11.491 1.00 90.56 110 PHE A CA 1
ATOM 954 C C . PHE A 1 110 ? 9.064 -2.011 12.860 1.00 90.56 110 PHE A C 1
ATOM 956 O O . PHE A 1 110 ? 8.119 -1.292 13.196 1.00 90.56 110 PHE A O 1
ATOM 963 N N . ASP A 1 111 ? 10.177 -2.086 13.601 1.00 89.94 111 ASP A N 1
ATOM 964 C CA . ASP A 1 111 ? 10.426 -1.258 14.798 1.00 89.94 111 ASP A CA 1
ATOM 965 C C . ASP A 1 111 ? 10.365 0.262 14.504 1.00 89.94 111 ASP A C 1
ATOM 967 O O . ASP A 1 111 ? 10.283 1.083 15.421 1.00 89.94 111 ASP A O 1
ATOM 971 N N . ILE A 1 112 ? 10.370 0.652 13.222 1.00 91.44 112 ILE A N 1
ATOM 972 C CA . ILE A 1 112 ? 10.149 2.024 12.744 1.00 91.44 112 ILE A CA 1
ATOM 973 C C . ILE A 1 112 ? 8.738 2.566 13.040 1.00 91.44 112 ILE A C 1
ATOM 975 O O . ILE A 1 112 ? 8.529 3.780 12.995 1.00 91.44 112 ILE A O 1
ATOM 979 N N . ILE A 1 113 ? 7.753 1.698 13.301 1.00 94.00 113 ILE A N 1
ATOM 980 C CA . ILE A 1 113 ? 6.362 2.105 13.518 1.00 94.00 113 ILE A CA 1
ATOM 981 C C . ILE A 1 113 ? 6.204 2.635 14.946 1.00 94.00 113 ILE A C 1
ATOM 983 O O . ILE A 1 113 ? 6.377 1.918 15.929 1.00 94.00 113 ILE A O 1
ATOM 987 N N . GLU A 1 114 ? 5.815 3.906 15.058 1.00 95.06 114 GLU A N 1
ATOM 988 C CA . GLU A 1 114 ? 5.626 4.570 16.349 1.00 95.06 114 GLU A CA 1
ATOM 989 C C . GLU A 1 114 ? 4.554 3.879 17.214 1.00 95.06 114 GLU A C 1
ATOM 991 O O . GLU A 1 114 ? 3.496 3.455 16.731 1.00 95.06 114 GLU A O 1
ATOM 996 N N . ALA A 1 115 ? 4.804 3.811 18.525 1.00 95.69 115 ALA A N 1
ATOM 997 C CA . ALA A 1 115 ? 3.920 3.151 19.485 1.00 95.69 115 ALA A CA 1
ATOM 998 C C . ALA A 1 115 ? 2.504 3.754 19.495 1.00 95.69 115 ALA A C 1
ATOM 1000 O O . ALA A 1 115 ? 1.523 3.033 19.683 1.00 95.69 115 ALA A O 1
ATOM 1001 N N . GLU A 1 116 ? 2.395 5.059 19.246 1.00 97.31 116 GLU A N 1
ATOM 1002 C CA . GLU A 1 116 ? 1.144 5.801 19.124 1.00 97.31 116 GLU A CA 1
ATOM 1003 C C . GLU A 1 116 ? 0.274 5.264 17.979 1.00 97.31 116 GLU A C 1
ATOM 1005 O O . GLU A 1 116 ? -0.937 5.096 18.146 1.00 97.31 116 GLU A O 1
ATOM 1010 N N . ASN A 1 117 ? 0.884 4.930 16.837 1.00 97.25 117 ASN A N 1
ATOM 1011 C CA . ASN A 1 117 ? 0.176 4.359 15.692 1.00 97.25 117 ASN A CA 1
ATOM 1012 C C . ASN A 1 117 ? -0.303 2.939 16.013 1.00 97.25 117 ASN A C 1
ATOM 1014 O O . ASN A 1 117 ? -1.459 2.601 15.762 1.00 97.25 117 ASN A O 1
ATOM 1018 N N . ILE A 1 118 ? 0.533 2.129 16.668 1.00 97.12 118 ILE A N 1
ATOM 1019 C CA . ILE A 1 118 ? 0.157 0.780 17.121 1.00 97.12 118 ILE A CA 1
ATOM 1020 C C . ILE A 1 118 ? -1.029 0.842 18.099 1.00 97.12 118 ILE A C 1
ATOM 1022 O O . ILE A 1 118 ? -1.985 0.066 17.991 1.00 97.12 118 ILE A O 1
ATOM 1026 N N . GLU A 1 119 ? -0.986 1.759 19.069 1.00 97.88 119 GLU A N 1
ATOM 1027 C CA . GLU A 1 119 ? -2.069 1.957 20.034 1.00 97.88 119 GLU A CA 1
ATOM 1028 C C . GLU A 1 119 ? -3.358 2.425 19.347 1.00 97.88 119 GLU A C 1
ATOM 1030 O O . GLU A 1 119 ? -4.446 1.929 19.667 1.00 97.88 119 GLU A O 1
ATOM 1035 N N . TYR A 1 120 ? -3.248 3.330 18.373 1.00 98.12 120 TYR A N 1
ATOM 1036 C CA . TYR A 1 120 ? -4.380 3.790 17.578 1.00 98.12 120 TYR A CA 1
ATOM 1037 C C . TYR A 1 120 ? -5.092 2.624 16.879 1.00 98.12 120 TYR A C 1
ATOM 1039 O O . TYR A 1 120 ? -6.300 2.455 17.062 1.00 98.12 120 TYR A O 1
ATOM 1047 N N . ILE A 1 121 ? -4.353 1.765 16.169 1.00 98.00 121 ILE A N 1
ATOM 1048 C CA . ILE A 1 121 ? -4.911 0.604 15.454 1.00 98.00 121 ILE A CA 1
ATOM 1049 C C . ILE A 1 121 ? -5.592 -0.375 16.417 1.00 98.00 121 ILE A C 1
ATOM 1051 O O . ILE A 1 121 ? -6.743 -0.765 16.204 1.00 98.00 121 ILE A O 1
ATOM 1055 N N . LYS A 1 122 ? -4.947 -0.704 17.543 1.00 97.75 122 LYS A N 1
ATOM 1056 C CA . LYS A 1 122 ? -5.543 -1.565 18.583 1.00 97.75 122 LYS A CA 1
ATOM 1057 C C . LYS A 1 122 ? -6.859 -0.995 19.122 1.00 97.75 122 LYS A C 1
ATOM 1059 O O . LYS A 1 122 ? -7.810 -1.744 19.368 1.00 97.75 122 LYS A O 1
ATOM 1064 N N . ASN A 1 123 ? -6.932 0.323 19.301 1.00 97.94 123 ASN A N 1
ATOM 1065 C CA . ASN A 1 123 ? -8.150 0.994 19.745 1.00 97.94 123 ASN A CA 1
ATOM 1066 C C . ASN A 1 123 ? -9.259 0.945 18.686 1.00 97.94 123 ASN A C 1
ATOM 1068 O O . ASN A 1 123 ? -10.403 0.675 19.058 1.00 97.94 123 ASN A O 1
ATOM 1072 N N . GLN A 1 124 ? -8.944 1.126 17.398 1.00 98.06 124 GLN A N 1
ATOM 1073 C CA . GLN A 1 124 ? -9.930 1.001 16.314 1.00 98.06 124 GLN A CA 1
ATOM 1074 C C . GLN A 1 124 ? -10.539 -0.402 16.261 1.00 98.06 124 GLN A C 1
ATOM 1076 O O . GLN A 1 124 ? -11.760 -0.542 16.329 1.00 98.06 124 GLN A O 1
ATOM 1081 N N . ILE A 1 125 ? -9.711 -1.452 16.289 1.00 97.81 125 ILE A N 1
ATOM 1082 C CA . ILE A 1 125 ? -10.189 -2.846 16.328 1.00 97.81 125 ILE A CA 1
ATOM 1083 C C . ILE A 1 125 ? -11.129 -3.067 17.522 1.00 97.81 125 ILE A C 1
ATOM 1085 O O . ILE A 1 125 ? -12.196 -3.674 17.394 1.00 97.81 125 ILE A O 1
ATOM 1089 N N . ARG A 1 126 ? -10.770 -2.545 18.703 1.00 97.12 126 ARG A N 1
ATOM 1090 C CA . ARG A 1 126 ? -11.605 -2.657 19.907 1.00 97.12 126 ARG A CA 1
ATOM 1091 C C . ARG A 1 126 ? -12.947 -1.939 19.763 1.00 97.12 126 ARG A C 1
ATOM 1093 O O . ARG A 1 126 ? -13.902 -2.364 20.408 1.00 97.12 126 ARG A O 1
ATOM 1100 N N . LEU A 1 127 ? -13.016 -0.839 19.018 1.00 97.19 127 LEU A N 1
ATOM 1101 C CA . LEU A 1 127 ? -14.259 -0.106 18.780 1.00 97.19 127 LEU A CA 1
ATOM 1102 C C . LEU A 1 127 ? -15.160 -0.835 17.782 1.00 97.19 127 LEU A C 1
ATOM 1104 O O . LEU A 1 127 ? -16.356 -0.921 18.031 1.00 97.19 127 LEU A O 1
ATOM 1108 N N . LEU A 1 128 ? -14.590 -1.402 16.718 1.00 96.44 128 LEU A N 1
ATOM 1109 C CA . LEU A 1 128 ? -15.337 -2.096 15.663 1.00 96.44 128 LEU A CA 1
ATOM 1110 C C . LEU A 1 128 ? -15.893 -3.460 16.100 1.00 96.44 128 LEU A C 1
ATOM 1112 O O . LEU A 1 128 ? -16.913 -3.903 15.585 1.00 96.44 128 LEU A O 1
ATOM 1116 N N . LYS A 1 129 ? -15.245 -4.127 17.064 1.00 93.62 129 LYS A N 1
ATOM 1117 C CA . LYS A 1 129 ? -15.698 -5.420 17.617 1.00 93.62 129 LYS A CA 1
ATOM 1118 C C . LYS A 1 129 ? -16.763 -5.312 18.722 1.00 93.62 129 LYS A C 1
ATOM 1120 O O . LYS A 1 129 ? -17.141 -6.342 19.282 1.00 93.62 129 LYS A O 1
ATOM 1125 N N . ARG A 1 130 ? -17.185 -4.103 19.101 1.00 79.00 130 ARG A N 1
ATOM 1126 C CA . ARG A 1 130 ? -18.223 -3.873 20.125 1.00 79.00 130 ARG A CA 1
ATOM 1127 C C . ARG A 1 130 ? -19.613 -3.843 19.514 1.00 79.00 130 ARG A C 1
ATOM 1129 O O . ARG A 1 130 ? -20.520 -4.375 20.190 1.00 79.00 130 ARG A O 1
#

Nearest PDB structures (foldseek):
  5lyn-assembly1_B  TM=3.176E-01  e=1.832E+00  Saccharomyces cerevisiae
  7t6d-assembly1_B  TM=3.816E-01  e=4.145E+00  Escherichia coli

Sequence (130 aa):
MNTFDIALRRLPQEVQKMIMDKKLNDVLMYFMEHEVQDYYLMRYLSNIAHLKDEVEYHEMVANIYHFHFNYEVDAYEAAYYHYWRSLELTSFNDIELLEEFLQILDEPDFDIIEAENIEYIKNQIRLLKR

Organism: NCBI:txid69966

Radius of gyration: 15.26 Å; Cα contacts (8 Å, |Δi|>4): 122; chains: 1; bounding box: 36×26×43 Å